Protein AF-A0A1E3G204-F1 (afdb_monomer_lite)

Organism: NCBI:txid1008305

pLDDT: mean 73.63, std 18.27, range [33.12, 96.44]

Sequence (171 aa):
MSEKNMNPGNETGKFLQGCITAIFVIVLIAFLIPLLAVVIYTVRLFGINIRSLIPIFVLFVFASSFVQIIRARLKRQRRARPIYKPEEGESRNIGKLEESKDIPEDMLDVYKAFSLLKASPEMTYTQVSQKYYELVKKVNQLKIDEEERNRKLKELEEAFEKVTKYYSERS

Structure (mmCIF, N/CA/C/O backbone):
data_AF-A0A1E3G204-F1
#
_entry.id   AF-A0A1E3G204-F1
#
loop_
_atom_site.group_PDB
_atom_site.id
_atom_site.type_symbol
_atom_site.label_atom_id
_atom_site.label_alt_id
_atom_site.label_comp_id
_atom_site.label_asym_id
_atom_site.label_entity_id
_atom_site.label_seq_id
_atom_site.pdbx_PDB_ins_code
_atom_site.Cartn_x
_atom_site.Cartn_y
_atom_site.Cartn_z
_atom_site.occupancy
_atom_site.B_iso_or_equiv
_atom_site.auth_seq_id
_atom_site.auth_comp_id
_atom_site.auth_asym_id
_atom_site.auth_atom_id
_atom_site.pdbx_PDB_model_num
ATOM 1 N N . MET A 1 1 ? 55.371 13.359 26.436 1.00 40.78 1 MET A N 1
ATOM 2 C CA . MET A 1 1 ? 54.984 14.734 26.061 1.00 40.78 1 MET A CA 1
ATOM 3 C C . MET A 1 1 ? 54.365 14.635 24.677 1.00 40.78 1 MET A C 1
ATOM 5 O O . MET A 1 1 ? 55.082 14.335 23.738 1.00 40.78 1 MET A O 1
ATOM 9 N N . SER A 1 2 ? 53.035 14.662 24.578 1.00 40.41 2 SER A N 1
ATOM 10 C CA . SER A 1 2 ? 52.316 14.474 23.312 1.00 40.41 2 SER A CA 1
ATOM 11 C C . SER A 1 2 ? 51.380 15.665 23.152 1.00 40.41 2 SER A C 1
ATOM 13 O O . SER A 1 2 ? 50.449 15.835 23.940 1.00 40.41 2 SER A O 1
ATOM 15 N N . GLU A 1 3 ? 51.726 16.543 22.213 1.00 43.72 3 GLU A N 1
ATOM 16 C CA . GLU A 1 3 ? 50.958 17.729 21.851 1.00 43.72 3 GLU A CA 1
ATOM 17 C C . GLU A 1 3 ? 49.578 17.315 21.336 1.00 43.72 3 GLU A C 1
ATOM 19 O O . GLU A 1 3 ? 49.425 16.708 20.274 1.00 43.72 3 GLU A O 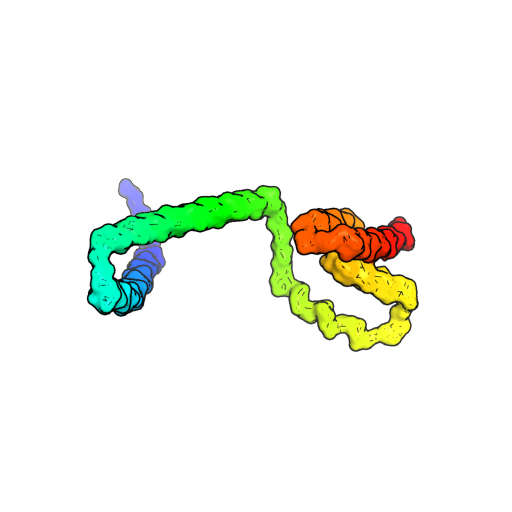1
ATOM 24 N N . LYS A 1 4 ? 48.544 17.661 22.108 1.00 49.84 4 LYS A N 1
ATOM 25 C CA . LYS A 1 4 ? 47.171 17.703 21.615 1.00 49.84 4 LYS A CA 1
ATOM 26 C C . LYS A 1 4 ? 47.067 18.861 20.626 1.00 49.84 4 LYS A C 1
ATOM 28 O O . LYS A 1 4 ? 46.938 20.011 21.032 1.00 49.84 4 LYS A O 1
ATOM 33 N N . ASN A 1 5 ? 47.065 18.530 19.339 1.00 47.62 5 ASN A N 1
ATOM 34 C CA . ASN A 1 5 ? 46.555 19.399 18.284 1.00 47.62 5 ASN A CA 1
ATOM 35 C C . ASN A 1 5 ? 45.070 19.684 18.551 1.00 47.62 5 ASN A C 1
ATOM 37 O O . ASN A 1 5 ? 44.186 18.888 18.228 1.00 47.62 5 ASN A O 1
ATOM 41 N N . MET A 1 6 ? 44.812 20.801 19.222 1.00 48.25 6 MET A N 1
ATOM 42 C CA . MET A 1 6 ? 43.484 21.272 19.582 1.00 48.25 6 MET A CA 1
ATOM 43 C C . MET A 1 6 ? 42.956 22.089 18.404 1.00 48.25 6 MET A C 1
ATOM 45 O O . MET A 1 6 ? 43.406 23.199 18.148 1.00 48.25 6 MET A O 1
ATOM 49 N N . ASN A 1 7 ? 42.057 21.483 17.631 1.00 52.25 7 ASN A N 1
ATOM 50 C CA . ASN A 1 7 ? 41.441 22.085 16.454 1.00 52.25 7 ASN A CA 1
ATOM 51 C C . ASN A 1 7 ? 40.289 23.017 16.911 1.00 52.25 7 ASN A C 1
ATOM 53 O O . ASN A 1 7 ? 39.259 22.505 17.366 1.00 52.25 7 ASN A O 1
ATOM 57 N N . PRO A 1 8 ? 40.424 24.357 16.833 1.00 51.91 8 PRO A N 1
ATOM 58 C CA . PRO A 1 8 ? 39.494 25.303 17.467 1.00 51.91 8 PRO A CA 1
ATOM 59 C C . PRO A 1 8 ? 38.113 25.377 16.789 1.00 51.91 8 PRO A C 1
ATOM 61 O O . PRO A 1 8 ? 37.175 25.933 17.353 1.00 51.91 8 PRO A O 1
ATOM 64 N N . GLY A 1 9 ? 37.947 24.785 15.600 1.00 51.72 9 GLY A N 1
ATOM 65 C CA . GLY A 1 9 ? 36.685 24.812 14.847 1.00 51.72 9 GLY A CA 1
ATOM 66 C C . GLY A 1 9 ? 35.580 23.876 15.361 1.00 51.72 9 GLY A C 1
ATOM 67 O O . GLY A 1 9 ? 34.441 23.978 14.916 1.00 51.72 9 GLY A O 1
ATOM 68 N N . ASN A 1 10 ? 35.882 22.952 16.282 1.00 53.88 10 ASN A N 1
ATOM 69 C CA . ASN A 1 10 ? 34.899 21.996 16.821 1.00 53.88 10 ASN A CA 1
ATOM 70 C C . ASN A 1 10 ? 34.104 22.578 18.005 1.00 53.88 10 ASN A C 1
ATOM 72 O O . ASN A 1 10 ? 32.933 22.252 18.199 1.00 53.88 10 ASN A O 1
ATOM 76 N N . GLU A 1 11 ? 34.716 23.453 18.803 1.00 56.53 11 GLU A N 1
ATOM 77 C CA . GLU A 1 11 ? 34.093 23.929 20.042 1.00 56.53 11 GLU A CA 1
ATOM 78 C C . GLU A 1 11 ? 33.017 24.986 19.778 1.00 56.53 11 GLU A C 1
ATOM 80 O O . GLU A 1 11 ? 31.910 24.873 20.303 1.00 56.53 11 GLU A O 1
ATOM 85 N N . THR A 1 12 ? 33.264 25.938 18.876 1.00 57.41 12 THR A N 1
ATOM 86 C CA . THR A 1 12 ? 32.278 26.957 18.470 1.00 57.41 12 THR A CA 1
ATOM 87 C C . THR A 1 12 ? 31.011 26.349 17.866 1.00 57.41 12 THR A C 1
ATOM 89 O O . THR A 1 12 ? 29.910 26.807 18.172 1.00 57.41 12 THR A O 1
ATOM 92 N N . GLY A 1 13 ? 31.133 25.271 17.083 1.00 58.59 13 GLY A N 1
ATOM 93 C CA . GLY A 1 13 ? 29.981 24.545 16.535 1.00 58.59 13 GLY A CA 1
ATOM 94 C C . GLY A 1 13 ? 29.114 23.881 17.611 1.00 58.59 13 GLY A C 1
ATOM 95 O O . GLY A 1 13 ? 27.887 23.929 17.533 1.00 58.59 13 GLY A O 1
ATOM 96 N N . LYS A 1 14 ? 29.733 23.326 18.662 1.00 60.53 14 LYS A N 1
ATOM 97 C CA . LYS A 1 14 ? 29.021 22.701 19.791 1.00 60.53 14 LYS A CA 1
ATOM 98 C C . LYS A 1 14 ? 28.308 23.721 20.676 1.00 60.53 14 LYS A C 1
ATOM 100 O O . LYS A 1 14 ? 27.183 23.461 21.101 1.00 60.53 14 LYS A O 1
ATOM 105 N N . PHE A 1 15 ? 28.919 24.882 20.917 1.00 60.50 15 PHE A N 1
ATOM 106 C CA . PHE A 1 15 ? 28.271 25.975 21.649 1.00 60.50 15 PHE A CA 1
ATOM 107 C C . PHE A 1 15 ? 27.062 26.526 20.886 1.00 60.50 15 PHE A C 1
ATOM 109 O O . PHE A 1 15 ? 25.982 26.658 21.463 1.00 60.50 15 PHE A O 1
ATOM 116 N N . LEU A 1 16 ? 27.200 26.757 19.575 1.00 69.94 16 LEU A N 1
ATOM 117 C CA . LEU A 1 16 ? 26.098 27.240 18.740 1.00 69.94 16 LEU A CA 1
ATOM 118 C C . LEU A 1 16 ? 24.942 26.225 18.682 1.00 69.94 16 LEU A C 1
ATOM 120 O O . LEU A 1 16 ? 23.775 26.594 18.815 1.00 69.94 16 LEU A O 1
ATOM 124 N N . GLN A 1 17 ? 25.262 24.933 18.564 1.00 73.50 17 GLN A N 1
ATOM 125 C CA . GLN A 1 17 ? 24.276 23.851 18.579 1.00 73.50 17 GLN A CA 1
ATOM 126 C C . GLN A 1 17 ? 23.546 23.749 19.930 1.00 73.50 17 GLN A C 1
ATOM 128 O O . GLN A 1 17 ? 22.330 23.541 19.956 1.00 73.50 17 GLN A O 1
ATOM 133 N N . GLY A 1 18 ? 24.253 23.945 21.048 1.00 73.00 18 GLY A N 1
ATOM 134 C CA . GLY A 1 18 ? 23.662 24.008 22.387 1.00 73.00 18 GLY A CA 1
ATOM 135 C C . GLY A 1 18 ? 22.681 25.171 22.546 1.00 73.00 18 GLY A C 1
ATOM 136 O O . GLY A 1 18 ? 21.564 24.969 23.021 1.00 73.00 18 GLY A O 1
ATOM 137 N N . CYS A 1 19 ? 23.045 26.365 22.068 1.00 79.38 19 CYS A N 1
ATOM 138 C CA . CYS A 1 19 ? 22.177 27.544 22.109 1.00 79.38 19 CYS A CA 1
ATOM 139 C C . CYS A 1 19 ? 20.917 27.378 21.250 1.00 79.38 19 CYS A C 1
ATOM 141 O O . CYS A 1 19 ? 19.820 27.668 21.721 1.00 79.38 19 CYS A O 1
ATOM 143 N N . ILE A 1 20 ? 21.044 26.862 20.024 1.00 80.88 20 ILE A N 1
ATOM 144 C CA . ILE A 1 20 ? 19.888 26.618 19.144 1.00 80.88 20 ILE A CA 1
ATOM 145 C C . ILE A 1 20 ? 18.939 25.595 19.778 1.00 80.88 20 ILE A C 1
ATOM 147 O O . ILE A 1 20 ? 17.723 25.787 19.776 1.00 80.88 20 ILE A O 1
ATOM 151 N N . THR A 1 21 ? 19.489 24.538 20.380 1.00 77.44 21 THR A N 1
ATOM 152 C CA . THR A 1 21 ? 18.692 23.517 21.073 1.00 77.44 21 THR A CA 1
ATOM 153 C C . THR A 1 21 ? 17.975 24.109 22.288 1.00 77.44 21 THR A C 1
ATOM 155 O O . THR A 1 21 ? 16.787 23.860 22.475 1.00 77.44 21 THR A O 1
ATOM 158 N N . ALA A 1 22 ? 18.650 24.946 23.082 1.00 81.31 22 ALA A N 1
ATOM 159 C CA . ALA A 1 22 ? 18.048 25.616 24.232 1.00 81.31 22 ALA A CA 1
ATOM 160 C C . ALA A 1 22 ? 16.919 26.575 23.821 1.00 81.31 22 ALA A C 1
ATOM 162 O O . ALA A 1 22 ? 15.846 26.545 24.421 1.00 81.31 22 ALA A O 1
ATOM 163 N N . ILE A 1 23 ? 17.114 27.369 22.764 1.00 86.44 23 ILE A N 1
ATOM 164 C CA . ILE A 1 23 ? 16.075 28.259 22.224 1.00 86.44 23 ILE A CA 1
ATOM 165 C C . ILE A 1 23 ? 14.872 27.439 21.753 1.00 86.44 23 ILE A C 1
ATOM 167 O O . ILE A 1 23 ? 13.739 27.769 22.089 1.00 86.44 23 ILE A O 1
ATOM 171 N N . PHE A 1 24 ? 15.102 26.337 21.037 1.00 82.38 24 PHE A N 1
ATOM 172 C CA . PHE A 1 24 ? 14.025 25.461 20.582 1.00 82.38 24 PHE A CA 1
ATOM 173 C C . PHE A 1 24 ? 13.229 24.865 21.751 1.00 82.38 24 PHE A C 1
ATOM 175 O O . PHE A 1 24 ? 12.000 24.825 21.708 1.00 82.38 24 PHE A O 1
ATOM 182 N N . VAL A 1 25 ? 13.912 24.463 22.827 1.00 83.06 25 VAL A N 1
ATOM 183 C CA . VAL A 1 25 ? 13.273 23.979 24.059 1.00 83.06 25 VAL A CA 1
ATOM 184 C C . VAL A 1 25 ? 12.456 25.085 24.731 1.00 83.06 25 VAL A C 1
ATOM 186 O O . VAL A 1 25 ? 11.320 24.836 25.124 1.00 83.06 25 VAL A O 1
ATOM 189 N N . ILE A 1 26 ? 12.979 26.310 24.820 1.00 86.56 26 ILE A N 1
ATOM 190 C CA . ILE A 1 26 ? 12.259 27.453 25.402 1.00 86.56 26 ILE A CA 1
ATOM 191 C C . ILE A 1 26 ? 11.009 27.786 24.583 1.00 86.56 26 ILE A C 1
ATOM 193 O O . ILE A 1 26 ? 9.942 27.975 25.160 1.00 86.56 26 ILE A O 1
ATOM 197 N N . VAL A 1 27 ? 11.110 27.803 23.251 1.00 85.31 27 VAL A N 1
ATOM 198 C CA . VAL A 1 27 ? 9.968 28.039 22.352 1.00 85.31 27 VAL A CA 1
ATOM 199 C C . VAL A 1 27 ? 8.915 26.940 22.508 1.00 85.31 27 VAL A C 1
ATOM 201 O O . VAL A 1 27 ? 7.724 27.236 22.596 1.00 85.31 27 VAL A O 1
ATOM 204 N N . LEU A 1 28 ? 9.338 25.677 22.621 1.00 79.69 28 LEU A N 1
ATOM 205 C CA . LEU A 1 28 ? 8.437 24.558 22.904 1.00 79.69 28 LEU A CA 1
ATOM 206 C C . LEU A 1 28 ? 7.720 24.723 24.245 1.00 79.69 28 LEU A C 1
ATOM 208 O O . LEU A 1 28 ? 6.507 24.549 24.315 1.00 79.69 28 LEU A O 1
ATOM 212 N N . ILE A 1 29 ? 8.446 25.079 25.305 1.00 77.56 29 ILE A N 1
ATOM 213 C CA . ILE A 1 29 ? 7.865 25.293 26.635 1.00 77.56 29 ILE A CA 1
ATOM 214 C C . ILE A 1 29 ? 6.890 26.476 26.608 1.00 77.56 29 ILE A C 1
ATOM 216 O O . ILE A 1 29 ? 5.772 26.351 27.105 1.00 77.56 29 ILE A O 1
ATOM 220 N N . ALA A 1 30 ? 7.264 27.587 25.971 1.00 81.69 30 ALA A N 1
ATOM 221 C CA . ALA A 1 30 ? 6.410 28.762 25.817 1.00 81.69 30 ALA A CA 1
ATOM 222 C C . ALA A 1 30 ? 5.109 28.443 25.064 1.00 81.69 30 ALA A C 1
ATOM 224 O O . ALA A 1 30 ? 4.071 29.020 25.374 1.00 81.69 30 ALA A O 1
ATOM 225 N N . PHE A 1 31 ? 5.138 27.489 24.128 1.00 79.12 31 PHE A N 1
ATOM 226 C CA . PHE A 1 31 ? 3.948 27.006 23.428 1.00 79.12 31 PHE A CA 1
ATOM 227 C C . PHE A 1 31 ? 3.118 26.007 24.255 1.00 79.12 31 PHE A C 1
ATOM 229 O O . PHE A 1 31 ? 1.892 25.976 24.162 1.00 79.12 31 PHE A O 1
ATOM 236 N N . LEU A 1 32 ? 3.762 25.199 25.101 1.00 76.12 32 LEU A N 1
ATOM 237 C CA . LEU A 1 32 ? 3.088 24.203 25.940 1.00 76.12 32 LEU A CA 1
ATOM 238 C C . LEU A 1 32 ? 2.373 24.814 27.155 1.00 76.12 32 LEU A C 1
ATOM 240 O O . LEU A 1 32 ? 1.331 24.303 27.559 1.00 76.12 32 LEU A O 1
ATOM 244 N N . ILE A 1 33 ? 2.885 25.910 27.721 1.00 80.81 33 ILE A N 1
ATOM 245 C CA . ILE A 1 33 ? 2.270 26.607 28.865 1.00 80.81 33 ILE A CA 1
ATOM 246 C C . ILE A 1 33 ? 0.817 27.053 28.592 1.00 80.81 33 ILE A C 1
ATOM 248 O O . ILE A 1 33 ? -0.051 26.716 29.401 1.00 80.81 33 ILE A O 1
ATOM 252 N N . PRO A 1 34 ? 0.488 27.759 27.490 1.00 81.75 34 PRO A N 1
ATOM 253 C CA . PRO A 1 34 ? -0.891 28.162 27.217 1.00 81.75 34 PRO A CA 1
ATOM 254 C C . PRO A 1 34 ? -1.801 26.959 26.945 1.00 81.75 34 PRO A C 1
ATOM 256 O O . PRO A 1 34 ? -2.948 26.960 27.382 1.00 81.75 34 PRO A O 1
ATOM 259 N N . LEU A 1 35 ? -1.293 25.895 26.313 1.00 76.69 35 LEU A N 1
ATOM 260 C CA . LEU A 1 35 ? -2.048 24.650 26.137 1.00 76.69 35 LEU A CA 1
ATOM 261 C C . LEU A 1 35 ? -2.393 24.005 27.486 1.00 76.69 35 LEU A C 1
ATOM 263 O O . LEU A 1 35 ? -3.536 23.609 27.706 1.00 76.69 35 LEU A O 1
ATOM 267 N N . LEU A 1 36 ? -1.435 23.955 28.415 1.00 78.12 36 LEU A N 1
ATOM 268 C CA . LEU A 1 36 ? -1.668 23.472 29.776 1.00 78.12 36 LEU A CA 1
ATOM 269 C C . LEU A 1 36 ? -2.675 24.351 30.526 1.00 78.12 36 LEU A C 1
ATOM 271 O O . LEU A 1 36 ? -3.552 23.819 31.203 1.00 78.12 36 LEU A O 1
ATOM 275 N N . ALA A 1 37 ? -2.606 25.674 30.367 1.00 78.38 37 ALA A N 1
ATOM 276 C CA . ALA A 1 37 ? -3.566 26.594 30.969 1.00 78.38 37 ALA A CA 1
ATOM 277 C C . ALA A 1 37 ? -4.994 26.366 30.444 1.00 78.38 37 ALA A C 1
ATOM 279 O O . ALA 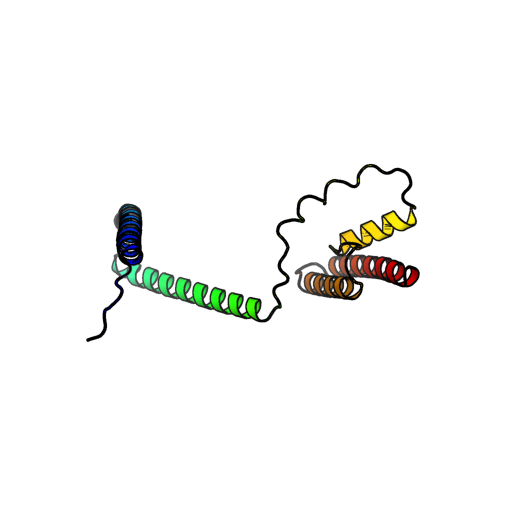A 1 37 ? -5.934 26.341 31.236 1.00 78.38 37 ALA A O 1
ATOM 280 N N . VAL A 1 38 ? -5.164 26.122 29.138 1.00 80.50 38 VAL A N 1
ATOM 281 C CA . VAL A 1 38 ? -6.466 25.788 28.531 1.00 80.50 38 VAL A CA 1
ATOM 282 C C . VAL A 1 38 ? -7.003 24.459 29.065 1.00 80.50 38 VAL A C 1
ATOM 284 O O . VAL A 1 38 ? -8.185 24.356 29.396 1.00 80.50 38 VAL A O 1
ATOM 287 N N . VAL A 1 39 ? -6.149 23.445 29.220 1.00 77.75 39 VAL A N 1
ATOM 288 C CA . VAL A 1 39 ? -6.549 22.162 29.820 1.00 77.75 39 VAL A CA 1
ATOM 289 C C . VAL A 1 39 ? -6.982 22.355 31.276 1.00 77.75 39 VAL A C 1
ATOM 291 O O . VAL A 1 39 ? -8.042 21.884 31.669 1.00 77.75 39 VAL A O 1
ATOM 294 N N . ILE A 1 40 ? -6.227 23.107 32.077 1.00 77.06 40 ILE A N 1
ATOM 295 C CA . ILE A 1 40 ? -6.600 23.392 33.472 1.00 77.06 40 ILE A CA 1
ATOM 296 C C . ILE A 1 40 ? -7.911 24.191 33.538 1.00 77.06 40 ILE A C 1
ATOM 298 O O . ILE A 1 40 ? -8.764 23.913 34.382 1.00 77.06 40 ILE A O 1
ATOM 302 N N . TYR A 1 41 ? -8.098 25.159 32.639 1.00 79.25 41 TYR A N 1
ATOM 303 C CA . TYR A 1 41 ? -9.305 25.979 32.584 1.00 79.25 41 TYR A CA 1
ATOM 304 C C . TYR A 1 41 ? -10.539 25.157 32.206 1.00 79.25 41 TYR A C 1
ATOM 306 O O . TYR A 1 41 ? -11.559 25.245 32.883 1.00 79.25 41 TYR A O 1
ATOM 314 N N . THR A 1 42 ? -10.441 24.301 31.186 1.00 72.56 42 THR A N 1
ATOM 315 C CA . THR A 1 42 ? -11.534 23.396 30.791 1.00 72.56 42 THR A CA 1
ATOM 316 C C . THR A 1 42 ? -11.877 22.412 31.907 1.00 72.56 42 THR A C 1
ATOM 318 O O . THR A 1 42 ? -13.046 22.229 32.226 1.00 72.56 42 THR A O 1
ATOM 321 N N . VAL A 1 43 ? -10.880 21.860 32.596 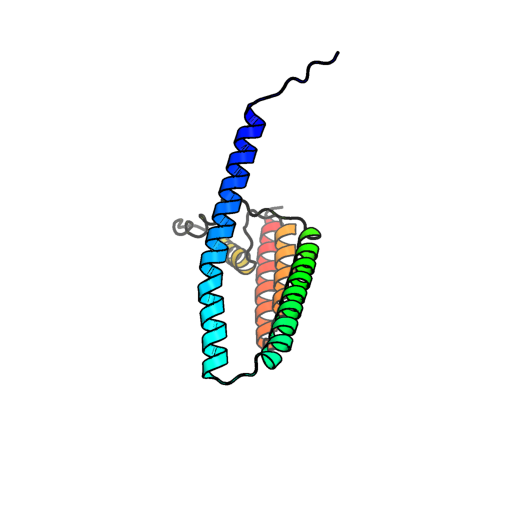1.00 72.81 43 VAL A N 1
ATOM 322 C CA . VAL A 1 43 ? -11.090 20.989 33.764 1.00 72.81 43 VAL A CA 1
ATOM 323 C C . VAL A 1 43 ? -11.834 21.718 34.883 1.00 72.81 43 VAL A C 1
ATOM 325 O O . VAL A 1 43 ? -12.773 21.165 35.455 1.00 72.81 43 VAL A O 1
ATOM 328 N N . ARG A 1 44 ? -11.453 22.970 35.170 1.00 69.75 44 ARG A N 1
ATOM 329 C CA . ARG A 1 44 ? -12.111 23.805 36.184 1.00 69.75 44 ARG A CA 1
ATOM 330 C C . ARG A 1 44 ? -13.544 24.169 35.786 1.00 69.75 44 ARG A C 1
ATOM 332 O O . ARG A 1 44 ? -14.417 24.162 36.646 1.00 69.75 44 ARG A O 1
ATOM 339 N N . LEU A 1 45 ? -13.784 24.461 34.508 1.00 71.88 45 LEU A N 1
ATOM 340 C CA . LEU A 1 45 ? -15.090 24.865 33.980 1.00 71.88 45 LEU A CA 1
ATOM 341 C C . LEU A 1 45 ? -16.089 23.700 33.950 1.00 71.88 45 LEU A C 1
ATOM 343 O O . LEU A 1 45 ? -17.263 23.893 34.243 1.00 71.88 45 LEU A O 1
ATOM 347 N N . PHE A 1 46 ? -15.614 22.485 33.676 1.00 71.12 46 PHE A N 1
ATOM 348 C CA . PHE A 1 46 ? -16.431 21.269 33.697 1.00 71.12 46 PHE A CA 1
ATOM 349 C C . PHE A 1 46 ? -16.509 20.593 35.080 1.00 71.12 46 PHE A C 1
ATOM 351 O O . PHE A 1 46 ? -17.130 19.540 35.205 1.00 71.12 46 PHE A O 1
ATOM 358 N N . GLY A 1 47 ? -15.887 21.163 36.122 1.00 67.12 47 GLY A N 1
ATOM 359 C CA . GLY A 1 47 ? -15.907 20.597 37.478 1.00 67.12 47 GLY A CA 1
ATOM 360 C C . GLY A 1 47 ? -15.264 19.207 37.578 1.00 67.12 47 GLY A C 1
ATOM 361 O O . GLY A 1 47 ? -15.576 18.434 38.484 1.00 67.12 47 GLY A O 1
ATOM 362 N N . ILE A 1 48 ? -14.383 18.861 36.637 1.00 69.25 48 ILE A N 1
ATOM 363 C CA . ILE A 1 48 ? -13.766 17.538 36.566 1.00 69.25 48 ILE A CA 1
ATOM 364 C C . ILE A 1 48 ? -12.693 17.460 37.653 1.00 69.25 48 ILE A C 1
ATOM 366 O O . ILE A 1 48 ? -11.730 18.227 37.663 1.00 69.25 48 ILE A O 1
ATOM 370 N N . ASN A 1 49 ? -12.836 16.507 38.573 1.00 69.56 49 ASN A N 1
ATOM 371 C CA . ASN A 1 49 ? -11.826 16.256 39.597 1.00 69.56 49 ASN A CA 1
ATOM 372 C C . ASN A 1 49 ? -10.477 15.929 38.934 1.00 69.56 49 ASN A C 1
ATOM 374 O O . ASN A 1 49 ? -10.399 15.009 38.122 1.00 69.56 49 ASN A O 1
ATOM 378 N N . ILE A 1 50 ? -9.393 16.609 39.332 1.00 67.00 50 ILE A N 1
ATOM 379 C CA . ILE A 1 50 ? -8.017 16.387 38.822 1.00 67.00 50 ILE A CA 1
ATOM 380 C C . ILE A 1 50 ? -7.613 14.904 38.904 1.00 67.00 50 ILE A C 1
ATOM 382 O O . ILE A 1 50 ? -6.895 14.385 38.051 1.00 67.00 50 ILE A O 1
ATOM 386 N N . ARG A 1 51 ? -8.155 14.181 39.890 1.00 63.81 51 ARG A N 1
ATOM 387 C CA . ARG A 1 51 ? -7.972 12.737 40.075 1.00 63.81 51 ARG A CA 1
ATOM 388 C C . ARG A 1 51 ? -8.467 11.897 38.885 1.00 63.81 51 ARG A C 1
ATOM 390 O O . ARG A 1 51 ? -7.916 10.834 38.635 1.00 63.81 51 ARG A O 1
ATOM 397 N N . SER A 1 52 ? -9.450 12.393 38.131 1.00 67.12 52 SER A N 1
ATOM 398 C CA . SER A 1 52 ? -9.973 11.780 36.902 1.00 67.12 52 SER A CA 1
ATOM 399 C C . SER A 1 52 ? -9.094 12.032 35.672 1.00 67.12 52 SER A C 1
ATOM 401 O O . SER A 1 52 ? -9.244 11.330 34.676 1.00 67.12 52 SER A O 1
ATOM 403 N N . LEU A 1 53 ? -8.166 12.993 35.713 1.00 68.12 53 LEU A N 1
ATOM 404 C CA . LEU A 1 53 ? -7.240 13.249 34.602 1.00 68.12 53 LEU A CA 1
ATOM 405 C C . LEU A 1 53 ? -6.042 12.309 34.615 1.00 68.12 53 LEU A C 1
ATOM 407 O O . LEU A 1 53 ? -5.509 11.994 33.559 1.00 68.12 53 LEU A O 1
ATOM 411 N N . ILE A 1 54 ? -5.647 11.828 35.794 1.00 73.94 54 ILE A N 1
ATOM 412 C CA . ILE A 1 54 ? -4.564 10.854 35.963 1.00 73.94 54 ILE A CA 1
ATOM 413 C C . ILE A 1 54 ? -4.794 9.603 35.094 1.00 73.94 54 ILE A C 1
ATOM 415 O O . ILE A 1 54 ? -3.902 9.275 34.312 1.00 73.94 54 ILE A O 1
ATOM 419 N N . PRO A 1 55 ? -5.960 8.922 35.132 1.00 74.06 55 PRO A N 1
ATOM 420 C CA . PRO A 1 55 ? -6.189 7.763 34.272 1.00 74.06 55 PRO A CA 1
ATOM 421 C C . PRO A 1 55 ? -6.234 8.130 32.784 1.00 74.06 55 PRO A C 1
ATOM 423 O O . PRO A 1 55 ? -5.740 7.358 31.969 1.00 74.06 55 PRO A O 1
ATOM 426 N N . ILE A 1 56 ? -6.750 9.309 32.415 1.00 76.25 56 ILE A N 1
ATOM 427 C CA . ILE A 1 56 ? -6.783 9.775 31.017 1.00 76.25 56 ILE A CA 1
ATOM 428 C C . ILE A 1 56 ? -5.361 10.019 30.499 1.00 76.25 56 ILE A C 1
ATOM 430 O O . ILE A 1 56 ? -5.019 9.596 29.397 1.00 76.25 56 ILE A O 1
ATOM 434 N N . PHE A 1 57 ? -4.510 10.647 31.309 1.00 78.56 57 PHE A N 1
ATOM 435 C CA . PHE A 1 57 ? -3.108 10.890 30.989 1.00 78.56 57 PHE A CA 1
ATOM 436 C C . PHE A 1 57 ? -2.327 9.579 30.865 1.00 78.56 57 PHE A C 1
ATOM 438 O O . PHE A 1 57 ? -1.609 9.382 29.889 1.00 78.56 57 PHE A O 1
ATOM 445 N N . VAL A 1 58 ? -2.517 8.646 31.802 1.00 80.69 58 VAL A N 1
ATOM 446 C CA . VAL A 1 58 ? -1.915 7.308 31.729 1.00 80.69 58 VAL A CA 1
ATOM 447 C C . VAL A 1 58 ? -2.369 6.594 30.453 1.00 80.69 58 VAL A C 1
ATOM 449 O O . VAL A 1 58 ? -1.530 6.105 29.702 1.00 80.69 58 VAL A O 1
ATOM 452 N N . LEU A 1 59 ? -3.666 6.605 30.138 1.00 83.25 59 LEU A N 1
ATOM 453 C CA . LEU A 1 59 ? -4.208 5.975 28.933 1.00 83.25 59 LEU A CA 1
ATOM 454 C C . LEU A 1 59 ? -3.666 6.621 27.651 1.00 83.25 59 LEU A C 1
ATOM 456 O O . LEU A 1 59 ? -3.346 5.913 26.700 1.00 83.25 59 LEU A O 1
ATOM 460 N N . PHE A 1 60 ? -3.466 7.939 27.642 1.00 82.81 60 PHE A N 1
ATOM 461 C CA . PHE A 1 60 ? -2.825 8.658 26.542 1.00 82.81 60 PHE A CA 1
ATOM 462 C C . PHE A 1 60 ? -1.340 8.291 26.376 1.00 82.81 60 PHE A C 1
ATOM 464 O O . PHE A 1 60 ? -0.873 8.068 25.256 1.00 82.81 60 PHE A O 1
ATOM 471 N N . VAL A 1 61 ? -0.584 8.164 27.471 1.00 81.81 61 VAL A N 1
ATOM 472 C CA . VAL A 1 61 ? 0.820 7.711 27.443 1.00 81.81 61 VAL A CA 1
ATOM 473 C C . VAL A 1 61 ? 0.914 6.262 26.957 1.00 81.81 61 VAL A C 1
ATOM 475 O O . VAL A 1 61 ? 1.758 5.942 26.117 1.00 81.81 61 VAL A O 1
ATOM 478 N N . PHE A 1 62 ? 0.009 5.390 27.402 1.00 80.31 62 PHE A N 1
ATOM 479 C CA . PHE A 1 62 ? -0.072 4.018 26.905 1.00 80.31 62 PHE A CA 1
ATOM 480 C C . PHE A 1 62 ? -0.443 3.988 25.419 1.00 80.31 62 PHE A C 1
ATOM 482 O O . PHE A 1 62 ? 0.265 3.359 24.636 1.00 80.31 62 PHE A O 1
ATOM 489 N N . ALA A 1 63 ? -1.478 4.714 24.995 1.00 78.00 63 ALA A N 1
ATOM 490 C CA . ALA A 1 63 ? -1.899 4.782 23.597 1.00 78.00 63 ALA A CA 1
ATOM 491 C C . ALA A 1 63 ? -0.787 5.327 22.689 1.00 78.00 63 ALA A C 1
ATOM 493 O O . ALA A 1 63 ? -0.500 4.747 21.642 1.00 78.00 63 ALA A O 1
ATOM 494 N N . SER A 1 64 ? -0.099 6.394 23.100 1.00 76.25 64 SER A N 1
ATOM 495 C CA . SER A 1 64 ? 1.032 6.948 22.345 1.00 76.25 64 SER A CA 1
ATOM 496 C C . SER A 1 64 ? 2.213 5.973 22.270 1.00 76.25 64 SER A C 1
ATOM 498 O O . SER A 1 64 ? 2.802 5.816 21.198 1.00 76.25 64 SER A O 1
ATOM 500 N N . SER A 1 65 ? 2.503 5.237 23.347 1.00 76.88 65 SER A N 1
ATOM 501 C CA . SER A 1 65 ? 3.512 4.167 23.355 1.00 76.88 65 SER A CA 1
ATOM 502 C C . SER A 1 65 ? 3.127 3.014 22.420 1.00 76.88 65 SER A C 1
ATOM 504 O O . SER A 1 65 ? 3.954 2.546 21.636 1.00 76.88 65 SER A O 1
ATOM 506 N N . PHE A 1 66 ? 1.854 2.608 22.408 1.00 76.19 66 PHE A N 1
ATOM 507 C CA . PHE A 1 66 ? 1.319 1.628 21.459 1.00 76.19 66 PHE A CA 1
ATOM 508 C C . PHE A 1 66 ? 1.456 2.104 20.008 1.00 76.19 66 PHE A C 1
ATOM 510 O O . PHE A 1 66 ? 1.906 1.341 19.152 1.00 76.19 66 PHE A O 1
ATOM 517 N N . VAL A 1 67 ? 1.159 3.374 19.718 1.00 74.12 67 VAL A N 1
ATOM 518 C CA . VAL A 1 67 ? 1.349 3.965 18.383 1.00 74.12 67 VAL A CA 1
ATOM 519 C C . VAL A 1 67 ? 2.825 3.955 17.976 1.00 74.12 67 VAL A C 1
ATOM 521 O O . VAL A 1 67 ? 3.134 3.652 16.821 1.00 74.12 67 VAL A O 1
ATOM 524 N N . GLN A 1 68 ? 3.756 4.225 18.898 1.00 71.19 68 GLN A N 1
ATOM 525 C CA . GLN A 1 68 ? 5.192 4.111 18.620 1.00 71.19 68 GLN A CA 1
ATOM 526 C C . GLN A 1 68 ? 5.616 2.666 18.336 1.00 71.19 68 GLN A C 1
ATOM 528 O O . GLN A 1 68 ? 6.366 2.440 17.386 1.00 71.19 68 GLN A O 1
ATOM 533 N N . ILE A 1 69 ? 5.102 1.681 19.079 1.00 73.44 69 ILE A N 1
ATOM 534 C CA . ILE A 1 69 ? 5.373 0.252 18.849 1.00 73.44 69 ILE A CA 1
ATOM 535 C C . ILE A 1 69 ? 4.818 -0.200 17.489 1.00 73.44 69 ILE A C 1
ATOM 537 O O . ILE A 1 69 ? 5.517 -0.879 16.731 1.00 73.44 69 ILE A O 1
ATOM 541 N N . ILE A 1 70 ? 3.601 0.221 17.130 1.00 70.62 70 ILE A N 1
ATOM 542 C CA . ILE A 1 70 ? 2.991 -0.058 15.821 1.00 70.62 70 ILE A CA 1
ATOM 543 C C . ILE A 1 70 ? 3.813 0.594 14.700 1.00 70.62 70 ILE A C 1
ATOM 545 O O . ILE A 1 70 ? 4.169 -0.078 13.728 1.00 70.62 70 ILE A O 1
ATOM 549 N N . ARG A 1 71 ? 4.207 1.869 14.845 1.00 63.66 71 ARG A N 1
ATOM 550 C CA . ARG A 1 71 ? 5.098 2.556 13.890 1.00 63.66 71 ARG A CA 1
ATOM 551 C C . ARG A 1 71 ? 6.464 1.876 13.790 1.00 63.66 71 ARG A C 1
ATOM 553 O O . ARG A 1 71 ? 6.992 1.753 12.687 1.00 63.66 71 ARG A O 1
ATOM 560 N N . ALA A 1 72 ? 7.027 1.393 14.896 1.00 62.22 72 ALA A N 1
ATOM 561 C CA . ALA A 1 72 ? 8.300 0.676 14.914 1.00 62.22 72 ALA A CA 1
ATOM 562 C C . ALA A 1 72 ? 8.206 -0.684 14.200 1.00 62.22 72 ALA A C 1
ATOM 564 O O . ALA A 1 72 ? 9.111 -1.039 13.437 1.00 62.22 72 ALA A O 1
ATOM 565 N N . ARG A 1 73 ? 7.095 -1.418 14.361 1.00 57.62 73 ARG A N 1
ATOM 566 C CA . ARG A 1 73 ? 6.837 -2.657 13.608 1.00 57.62 73 ARG A CA 1
ATOM 567 C C . ARG A 1 73 ? 6.593 -2.402 12.118 1.00 57.62 73 ARG A C 1
ATOM 569 O O . ARG A 1 73 ? 7.175 -3.108 11.296 1.00 57.62 73 ARG A O 1
ATOM 576 N N . LEU A 1 74 ? 5.858 -1.349 11.754 1.00 56.00 74 LEU A N 1
ATOM 577 C CA . LEU A 1 74 ? 5.714 -0.898 10.360 1.00 56.00 74 LEU A CA 1
ATOM 578 C C . LEU A 1 74 ? 7.069 -0.518 9.736 1.00 56.00 74 LEU A C 1
ATOM 580 O O . LEU A 1 74 ? 7.336 -0.840 8.578 1.00 56.00 74 LEU A O 1
ATOM 584 N N . LYS A 1 75 ? 7.967 0.115 10.504 1.00 52.16 75 LYS A N 1
ATOM 585 C CA . LYS A 1 75 ? 9.317 0.482 10.044 1.00 52.16 75 LYS A CA 1
ATOM 586 C C . LYS A 1 75 ? 10.229 -0.742 9.865 1.00 52.16 75 LYS A C 1
ATOM 588 O O . LYS A 1 75 ? 11.044 -0.742 8.946 1.00 52.16 75 LYS A O 1
ATOM 593 N N . ARG A 1 76 ? 10.069 -1.803 10.674 1.00 50.53 76 ARG A N 1
ATOM 594 C CA . ARG A 1 76 ? 10.762 -3.096 10.467 1.00 50.53 76 ARG A CA 1
ATOM 595 C C . ARG A 1 76 ? 10.251 -3.843 9.233 1.00 50.53 76 ARG A C 1
ATOM 597 O O . ARG A 1 76 ? 11.073 -4.362 8.487 1.00 50.53 76 ARG A O 1
ATOM 604 N N . GLN A 1 77 ? 8.950 -3.811 8.940 1.00 47.72 77 GLN A N 1
ATOM 605 C CA . GLN A 1 77 ? 8.421 -4.372 7.686 1.00 47.72 77 GLN A CA 1
ATOM 606 C C . GLN A 1 77 ? 8.917 -3.629 6.433 1.00 47.72 77 GLN A C 1
ATOM 608 O O . GLN A 1 77 ? 9.081 -4.245 5.384 1.00 47.72 77 GLN A O 1
ATOM 613 N N . ARG A 1 78 ? 9.208 -2.323 6.533 1.00 48.53 78 ARG A N 1
ATOM 614 C CA . ARG A 1 78 ? 9.804 -1.545 5.431 1.00 48.53 78 ARG A CA 1
ATOM 615 C C . ARG A 1 78 ? 11.306 -1.772 5.232 1.00 48.53 78 ARG A C 1
ATOM 617 O O . ARG A 1 78 ? 11.797 -1.453 4.162 1.00 48.53 78 ARG A O 1
ATOM 624 N N . ARG A 1 79 ? 12.035 -2.310 6.219 1.00 48.31 79 ARG A N 1
ATOM 625 C CA . ARG A 1 79 ? 13.478 -2.615 6.090 1.00 48.31 79 ARG A CA 1
ATOM 626 C C . ARG A 1 79 ? 13.774 -4.010 5.533 1.00 48.31 79 ARG A C 1
ATOM 628 O O . ARG A 1 79 ? 14.903 -4.255 5.140 1.00 48.31 79 ARG A O 1
ATOM 635 N N . ALA A 1 80 ? 12.777 -4.894 5.478 1.00 43.88 80 ALA A N 1
ATOM 636 C CA . ALA A 1 80 ? 12.874 -6.191 4.802 1.00 43.88 80 ALA A CA 1
ATOM 637 C C . ALA A 1 80 ? 12.292 -6.176 3.375 1.00 43.88 80 ALA A C 1
ATOM 639 O O . ALA A 1 80 ? 12.319 -7.194 2.691 1.00 43.88 80 ALA A O 1
ATOM 640 N N . ARG A 1 81 ? 11.771 -5.032 2.909 1.00 47.47 81 ARG A N 1
ATOM 641 C CA . ARG A 1 81 ? 11.557 -4.803 1.478 1.00 47.47 81 ARG A CA 1
ATOM 642 C C . ARG A 1 81 ? 12.781 -4.062 0.944 1.00 47.47 81 ARG A C 1
ATOM 644 O O . ARG A 1 81 ? 13.152 -3.059 1.558 1.00 47.47 81 ARG A O 1
ATOM 651 N N . PRO A 1 82 ? 13.414 -4.512 -0.151 1.00 43.50 82 PRO A N 1
ATOM 652 C CA . PRO A 1 82 ? 14.433 -3.708 -0.804 1.00 43.50 82 PRO A CA 1
ATOM 653 C C . PRO A 1 82 ? 13.820 -2.347 -1.144 1.00 43.50 82 PRO A C 1
ATOM 655 O O . PRO A 1 82 ? 12.721 -2.254 -1.694 1.00 43.50 82 PRO A O 1
ATOM 658 N N . ILE A 1 83 ? 14.508 -1.285 -0.736 1.00 42.22 83 ILE A N 1
ATOM 659 C CA . ILE A 1 83 ? 14.172 0.087 -1.097 1.00 42.22 83 ILE A CA 1
ATOM 660 C C . ILE A 1 83 ? 14.433 0.203 -2.602 1.00 42.22 83 ILE A C 1
ATOM 662 O O . ILE A 1 83 ? 15.566 0.427 -3.015 1.00 42.22 83 ILE A O 1
ATOM 666 N N . TYR A 1 84 ? 13.393 0.049 -3.424 1.00 46.62 84 TYR A N 1
ATOM 667 C CA . TYR A 1 84 ? 13.349 0.756 -4.698 1.00 46.62 84 TYR A CA 1
ATOM 668 C C . TYR A 1 84 ? 13.263 2.240 -4.334 1.00 46.62 84 TYR A C 1
ATOM 670 O O . TYR A 1 84 ? 12.253 2.693 -3.789 1.00 46.62 84 TYR A O 1
ATOM 678 N N . LYS A 1 85 ? 14.370 2.967 -4.514 1.00 33.12 85 LYS A N 1
ATOM 679 C CA . LYS A 1 85 ? 14.361 4.430 -4.509 1.00 33.12 85 LYS A CA 1
ATOM 680 C C . LYS A 1 85 ? 13.480 4.851 -5.689 1.00 33.12 85 LYS A C 1
ATOM 682 O O . LYS A 1 85 ? 13.853 4.525 -6.812 1.00 33.12 85 LYS A O 1
ATOM 687 N N . PRO A 1 86 ? 12.350 5.548 -5.490 1.00 44.97 86 PRO A N 1
ATOM 688 C CA . PRO A 1 86 ? 11.828 6.345 -6.580 1.00 44.97 86 PRO A CA 1
ATOM 689 C C . PRO A 1 86 ? 12.843 7.472 -6.767 1.00 44.97 86 PRO A C 1
ATOM 691 O O . PRO A 1 86 ? 13.079 8.249 -5.840 1.00 44.97 86 PRO A O 1
ATOM 694 N N . GLU A 1 87 ? 13.521 7.503 -7.910 1.00 42.94 87 GLU A N 1
ATOM 695 C CA . GLU A 1 87 ? 14.247 8.705 -8.290 1.00 42.94 87 GLU A CA 1
ATOM 696 C C . GLU A 1 87 ? 13.242 9.861 -8.320 1.00 42.94 87 GLU A C 1
ATOM 698 O O . GLU A 1 87 ? 12.199 9.789 -8.972 1.00 42.94 87 GLU A O 1
ATOM 703 N N . GLU A 1 88 ? 13.536 10.929 -7.579 1.00 37.44 88 GLU A N 1
ATOM 704 C CA . GLU A 1 88 ? 12.744 12.165 -7.497 1.00 37.44 88 GLU A CA 1
ATOM 705 C C . GLU A 1 88 ? 12.761 12.977 -8.817 1.00 37.44 88 GLU A C 1
ATOM 707 O O . GLU A 1 88 ? 12.651 14.200 -8.812 1.00 37.44 88 GLU A O 1
ATOM 712 N N . GLY A 1 89 ? 12.878 12.309 -9.969 1.00 41.25 89 GLY A N 1
ATOM 713 C CA . GLY A 1 89 ? 12.845 12.909 -11.303 1.00 41.25 89 GLY A CA 1
ATOM 714 C C . GLY A 1 89 ? 11.564 12.646 -12.103 1.00 41.25 89 GLY A C 1
ATOM 715 O O . GLY A 1 89 ? 11.280 13.375 -13.050 1.00 41.25 89 GLY A O 1
ATOM 716 N N . GLU A 1 90 ? 10.745 11.656 -11.739 1.00 40.72 90 GLU A N 1
ATOM 717 C CA . GLU A 1 90 ? 9.814 11.047 -12.706 1.00 40.72 90 GLU A CA 1
ATOM 718 C C . GLU A 1 90 ? 8.323 11.295 -12.414 1.00 40.72 90 GLU A C 1
ATOM 720 O O . GLU A 1 90 ? 7.455 10.468 -12.663 1.00 40.72 90 GLU A O 1
ATOM 725 N N . SER A 1 91 ? 7.994 12.470 -11.872 1.00 39.56 91 SER A N 1
ATOM 726 C CA . SER A 1 91 ? 6.605 12.972 -11.807 1.00 39.56 91 SER A CA 1
ATOM 727 C C . SER A 1 91 ? 6.327 14.107 -12.796 1.00 39.56 91 SER A C 1
ATOM 729 O O . SER A 1 91 ? 5.313 14.790 -12.681 1.00 39.56 91 SER A O 1
ATOM 731 N N . ARG A 1 92 ? 7.203 14.318 -13.789 1.00 37.88 92 ARG A N 1
ATOM 732 C CA . ARG A 1 92 ? 7.015 15.356 -14.821 1.00 37.88 92 ARG A CA 1
ATOM 733 C C . ARG A 1 92 ? 6.608 14.856 -16.208 1.00 37.88 92 ARG A C 1
ATOM 735 O O . ARG A 1 92 ? 6.247 15.689 -17.029 1.00 37.88 92 ARG A O 1
ATOM 742 N N . ASN A 1 93 ? 6.566 13.547 -16.461 1.00 41.34 93 ASN A N 1
ATOM 743 C CA . ASN A 1 93 ? 6.317 13.020 -17.813 1.00 41.34 93 ASN A CA 1
ATOM 744 C C . ASN A 1 93 ? 5.012 12.220 -17.963 1.00 41.34 93 ASN A C 1
ATOM 746 O O . ASN A 1 93 ? 4.887 11.425 -18.881 1.00 41.34 93 ASN A O 1
ATOM 750 N N . ILE A 1 94 ? 4.009 12.438 -17.105 1.00 47.44 94 ILE A N 1
ATOM 751 C CA . ILE A 1 94 ? 2.656 11.884 -17.338 1.00 47.44 94 ILE A CA 1
ATOM 752 C C . ILE A 1 94 ? 1.842 12.796 -18.290 1.00 47.44 94 ILE A C 1
ATOM 754 O O . ILE A 1 94 ? 0.780 12.417 -18.762 1.00 47.44 94 ILE A O 1
ATOM 758 N N . GLY A 1 95 ? 2.346 13.994 -18.619 1.00 40.28 95 GLY A N 1
ATOM 759 C CA . GLY A 1 95 ? 1.592 15.028 -19.344 1.00 40.28 95 GLY A CA 1
ATOM 760 C C . GLY A 1 95 ? 2.085 15.391 -20.747 1.00 40.28 95 GLY A C 1
ATOM 761 O O . GLY A 1 95 ? 1.714 16.452 -21.235 1.00 40.28 95 GLY A O 1
ATOM 762 N N . LYS A 1 96 ? 2.944 14.594 -21.392 1.00 40.03 96 LYS A N 1
ATOM 763 C CA . LYS A 1 96 ? 3.426 14.903 -22.751 1.00 40.03 96 LYS A CA 1
ATOM 764 C C . LYS A 1 96 ? 3.515 13.652 -23.618 1.00 40.03 96 LYS A C 1
ATOM 766 O O . LYS A 1 96 ? 4.598 13.175 -23.927 1.00 40.03 96 LYS A O 1
ATOM 771 N N . LEU A 1 97 ? 2.359 13.127 -24.007 1.00 46.81 97 LEU A N 1
ATOM 772 C CA . LEU A 1 97 ? 2.237 12.291 -25.204 1.00 46.81 97 LEU A CA 1
ATOM 773 C C . LEU A 1 97 ? 0.864 12.494 -25.873 1.00 46.81 97 LEU A C 1
ATOM 775 O O . LEU A 1 97 ? 0.289 11.573 -26.437 1.00 46.81 97 LEU A O 1
ATOM 779 N N . GLU A 1 98 ? 0.327 13.713 -25.797 1.00 48.69 98 GLU A N 1
ATOM 780 C CA . GLU A 1 98 ? -0.760 14.175 -26.665 1.00 48.69 98 GLU A CA 1
ATOM 781 C C . GLU A 1 98 ? -0.145 15.046 -27.764 1.00 48.69 98 GLU A C 1
ATOM 783 O O . GLU A 1 98 ? -0.166 16.261 -27.652 1.00 48.69 98 GLU A O 1
ATOM 788 N N . GLU A 1 99 ? 0.514 14.432 -28.750 1.00 47.97 99 GLU A N 1
ATOM 789 C CA . GLU A 1 99 ? 0.707 14.966 -30.117 1.00 47.97 99 GLU A CA 1
ATOM 790 C C . GLU A 1 99 ? 1.687 14.071 -30.898 1.00 47.97 99 GLU A C 1
ATOM 792 O O . GLU A 1 99 ? 2.832 14.424 -31.165 1.00 47.97 99 GLU A O 1
ATOM 797 N N . SER A 1 100 ? 1.242 12.887 -31.313 1.00 44.56 100 SER A N 1
ATOM 798 C CA . SER A 1 100 ? 1.716 12.331 -32.584 1.00 44.56 100 SER A CA 1
ATOM 799 C C . SER A 1 100 ? 0.595 11.515 -33.213 1.00 44.56 100 SER A C 1
ATOM 801 O O . SER A 1 100 ? 0.272 10.415 -32.765 1.00 44.56 100 SER A O 1
ATOM 803 N N . LYS A 1 101 ? -0.028 12.096 -34.241 1.00 49.38 101 LYS A N 1
ATOM 804 C CA . LYS A 1 101 ? -0.814 11.349 -35.225 1.00 49.38 101 LYS A CA 1
ATOM 805 C C . LYS A 1 101 ? 0.097 10.259 -35.808 1.00 49.38 101 LYS A C 1
ATOM 807 O O . LYS A 1 101 ? 1.252 10.556 -36.087 1.00 49.38 101 LYS A O 1
ATOM 812 N N . ASP A 1 102 ? -0.436 9.048 -35.948 1.00 54.22 102 ASP A N 1
ATOM 813 C CA . ASP A 1 102 ? 0.211 7.832 -36.480 1.00 54.22 102 ASP A CA 1
ATOM 814 C C . ASP A 1 102 ? 0.876 6.897 -35.449 1.00 54.22 102 ASP A C 1
ATOM 816 O O . ASP A 1 102 ? 1.918 6.296 -35.704 1.00 54.22 102 ASP A O 1
ATOM 820 N N . ILE A 1 103 ? 0.239 6.697 -34.290 1.00 56.38 103 ILE A N 1
ATOM 821 C CA . ILE A 1 103 ? 0.473 5.483 -33.489 1.00 56.38 103 ILE A CA 1
ATOM 822 C C . ILE A 1 103 ? -0.436 4.376 -34.059 1.00 56.38 103 ILE A C 1
ATOM 824 O O . ILE A 1 103 ? -1.643 4.612 -34.157 1.00 56.38 103 ILE A O 1
ATOM 828 N N . PRO A 1 104 ? 0.095 3.190 -34.427 1.00 62.25 104 PRO A N 1
ATOM 829 C CA . PRO A 1 104 ? -0.719 2.045 -34.831 1.00 62.25 104 PRO A CA 1
ATOM 830 C C . PRO A 1 104 ? -1.794 1.769 -33.777 1.00 62.25 104 PRO A C 1
ATOM 832 O O . PRO A 1 104 ? -1.491 1.788 -32.583 1.00 62.25 104 PRO A O 1
ATOM 835 N N . GLU A 1 105 ? -3.036 1.523 -34.194 1.00 63.12 105 GLU A N 1
ATOM 836 C CA . GLU A 1 105 ? -4.173 1.296 -33.284 1.00 63.12 105 GLU A CA 1
ATOM 837 C C . GLU A 1 105 ? -3.853 0.216 -32.228 1.00 63.12 105 GLU A C 1
ATOM 839 O O . GLU A 1 105 ? -4.156 0.366 -31.043 1.00 63.12 105 GLU A O 1
ATOM 844 N N . ASP A 1 106 ? -3.077 -0.786 -32.638 1.00 66.00 106 ASP A N 1
ATOM 845 C CA . ASP A 1 106 ? -2.570 -1.889 -31.823 1.00 66.00 106 ASP A CA 1
ATOM 846 C C . ASP A 1 106 ? -1.674 -1.424 -30.656 1.00 66.00 106 ASP A C 1
ATOM 848 O O . ASP A 1 106 ? -1.728 -1.975 -29.554 1.00 66.00 106 ASP A O 1
ATOM 852 N N . MET A 1 107 ? -0.864 -0.376 -30.857 1.00 74.12 107 MET A N 1
ATOM 853 C CA . MET A 1 107 ? -0.003 0.176 -29.807 1.00 74.12 107 MET A CA 1
ATOM 854 C C . MET A 1 107 ? -0.806 0.949 -28.764 1.00 74.12 107 MET A C 1
ATOM 856 O O . MET A 1 107 ? -0.470 0.897 -27.579 1.00 74.12 107 MET A O 1
ATOM 860 N N . LEU A 1 108 ? -1.874 1.645 -29.165 1.00 79.81 108 LEU A N 1
ATOM 861 C CA . LEU A 1 108 ? -2.701 2.421 -28.238 1.00 79.81 108 LEU A CA 1
ATOM 862 C C . LEU A 1 108 ? -3.315 1.521 -27.156 1.00 79.81 108 LEU A C 1
ATOM 864 O O . LEU A 1 108 ? -3.371 1.882 -25.978 1.00 79.81 108 LEU A O 1
ATOM 868 N N . ASP A 1 109 ? -3.721 0.321 -27.553 1.00 84.56 109 ASP A N 1
ATOM 869 C CA . ASP A 1 109 ? -4.267 -0.692 -26.661 1.00 84.56 109 ASP A CA 1
ATOM 870 C C . ASP A 1 109 ? -3.230 -1.258 -25.688 1.00 84.56 109 ASP A C 1
ATOM 872 O O . ASP A 1 109 ? -3.534 -1.482 -24.511 1.00 84.56 109 ASP A O 1
ATOM 876 N N . VAL A 1 110 ? -1.987 -1.413 -26.140 1.00 85.81 110 VAL A N 1
ATOM 877 C CA . VAL A 1 110 ? -0.862 -1.822 -25.293 1.00 85.81 110 VAL A CA 1
ATOM 878 C C . VAL A 1 110 ? -0.527 -0.730 -24.271 1.00 85.81 110 VAL A C 1
ATOM 880 O O . VAL A 1 110 ? -0.367 -1.024 -23.086 1.00 85.81 110 VAL A O 1
ATOM 883 N N . TYR A 1 111 ? -0.502 0.545 -24.670 1.00 86.56 111 TYR A N 1
ATOM 884 C CA . TYR A 1 111 ? -0.277 1.667 -23.747 1.00 86.56 111 TYR A CA 1
ATOM 885 C C . TYR A 1 111 ? -1.378 1.793 -22.686 1.00 86.56 111 TYR A C 1
ATOM 887 O O . TYR A 1 111 ? -1.087 2.053 -21.511 1.00 86.56 111 TYR A O 1
ATOM 895 N N . LYS A 1 112 ? -2.642 1.558 -23.059 1.00 89.00 112 LYS A N 1
ATOM 896 C CA . LYS A 1 112 ? -3.752 1.483 -22.096 1.00 89.00 112 LYS A CA 1
ATOM 897 C C . LYS A 1 112 ? -3.559 0.327 -21.117 1.00 89.00 112 LYS A C 1
ATOM 899 O O . LYS A 1 112 ? -3.762 0.512 -19.919 1.00 89.00 112 LYS A O 1
ATOM 904 N N . ALA A 1 113 ? -3.112 -0.831 -21.598 1.00 90.69 113 ALA A N 1
ATOM 905 C CA . ALA A 1 113 ? -2.836 -1.990 -20.758 1.00 90.69 113 ALA A CA 1
ATOM 906 C C . ALA A 1 113 ? -1.691 -1.731 -19.757 1.00 90.69 113 ALA A C 1
ATOM 908 O O . ALA A 1 113 ? -1.844 -1.992 -18.562 1.00 90.69 113 ALA A O 1
ATOM 909 N N . PHE A 1 114 ? -0.590 -1.108 -20.197 1.00 91.06 114 PHE A N 1
ATOM 910 C CA . PHE A 1 114 ? 0.475 -0.635 -19.301 1.00 91.06 114 PHE A CA 1
ATOM 911 C C . PHE A 1 114 ? -0.057 0.339 -18.242 1.00 91.06 114 PHE A C 1
ATOM 913 O O . PHE A 1 114 ? 0.244 0.195 -17.053 1.00 91.06 114 PHE A O 1
ATOM 920 N N . SER A 1 115 ? -0.908 1.281 -18.651 1.00 90.31 115 SER A N 1
ATOM 921 C CA . SER A 1 115 ? -1.530 2.254 -17.747 1.00 90.31 115 SER A CA 1
ATOM 922 C C . SER A 1 115 ? -2.420 1.582 -16.693 1.00 90.31 115 SER A C 1
ATOM 924 O O . SER A 1 115 ? -2.334 1.923 -15.509 1.00 90.31 115 SER A O 1
ATOM 926 N N . LEU A 1 116 ? -3.218 0.581 -17.085 1.00 91.81 116 LEU A N 1
ATOM 927 C CA . LEU A 1 116 ? -4.088 -0.181 -16.181 1.00 91.81 116 LEU A CA 1
ATOM 928 C C . LEU A 1 116 ? -3.274 -0.950 -15.125 1.00 91.81 116 LEU A C 1
ATOM 930 O O . LEU A 1 116 ? -3.625 -0.970 -13.943 1.00 91.81 116 LEU A O 1
ATOM 934 N N . LEU A 1 117 ? -2.124 -1.497 -15.529 1.00 92.50 117 LEU A N 1
ATOM 935 C CA . LEU A 1 117 ? -1.166 -2.168 -14.643 1.00 92.50 117 LEU A CA 1
ATOM 936 C C . LEU A 1 117 ? -0.279 -1.197 -13.847 1.00 92.50 117 LEU A C 1
ATOM 938 O O . LEU A 1 117 ? 0.574 -1.627 -13.062 1.00 92.50 117 LEU A O 1
ATOM 942 N N . LYS A 1 118 ? -0.463 0.118 -14.026 1.00 90.31 118 LYS A N 1
ATOM 943 C CA . LYS A 1 118 ? 0.390 1.175 -13.460 1.00 90.31 118 LYS A CA 1
ATOM 944 C C . LYS A 1 118 ? 1.869 0.938 -13.768 1.00 90.31 118 LYS A C 1
ATOM 946 O O . LYS A 1 118 ? 2.725 1.167 -12.908 1.00 90.31 118 LYS A O 1
ATOM 951 N N . ALA A 1 119 ? 2.169 0.423 -14.952 1.00 89.50 119 ALA A N 1
ATOM 952 C CA . ALA A 1 119 ? 3.498 0.074 -15.429 1.00 89.50 119 ALA A CA 1
ATOM 953 C C . ALA A 1 119 ? 3.925 1.001 -16.579 1.00 89.50 119 ALA A C 1
ATOM 955 O O . ALA A 1 119 ? 3.083 1.617 -17.225 1.00 89.50 119 ALA A O 1
ATOM 956 N N . SER A 1 120 ? 5.236 1.112 -16.805 1.00 87.31 120 SER A N 1
ATOM 957 C CA . SER A 1 120 ? 5.805 1.828 -17.955 1.00 87.31 120 SER A CA 1
ATOM 958 C C . SER A 1 120 ? 6.291 0.807 -18.994 1.00 87.31 120 SER A C 1
ATOM 960 O O . SER A 1 120 ? 6.818 -0.229 -18.579 1.00 87.31 120 SER A O 1
ATOM 962 N N . PRO A 1 121 ? 6.178 1.083 -20.308 1.00 83.88 121 PRO A N 1
ATOM 963 C CA . PRO A 1 121 ? 6.743 0.238 -21.368 1.00 83.88 121 PRO A CA 1
ATOM 964 C C . PRO A 1 121 ? 8.262 0.035 -21.279 1.00 83.88 121 PRO A C 1
ATOM 966 O O . PRO A 1 121 ? 8.794 -0.890 -21.888 1.00 83.88 121 PRO A O 1
ATOM 969 N N . GLU A 1 122 ? 8.962 0.891 -20.532 1.00 85.69 122 GLU A N 1
ATOM 970 C CA . GLU A 1 122 ? 10.405 0.792 -20.275 1.00 85.69 122 GLU A CA 1
ATOM 971 C C . GLU A 1 122 ? 10.756 -0.241 -19.190 1.00 85.69 122 GLU A C 1
ATOM 973 O O . GLU A 1 122 ? 11.916 -0.622 -19.036 1.00 85.69 122 GLU A O 1
ATOM 978 N N . MET A 1 123 ? 9.766 -0.707 -18.419 1.00 86.31 123 MET A N 1
ATOM 979 C CA . MET A 1 123 ? 9.974 -1.724 -17.387 1.00 86.31 123 MET A CA 1
ATOM 980 C C . MET A 1 123 ? 10.308 -3.080 -18.019 1.00 86.31 123 MET A C 1
ATOM 982 O O . MET A 1 123 ? 9.967 -3.359 -19.167 1.00 86.31 123 MET A O 1
ATOM 986 N N . THR A 1 124 ? 10.963 -3.964 -17.269 1.00 90.75 124 THR A N 1
ATOM 987 C CA . THR A 1 124 ? 11.170 -5.347 -17.725 1.00 90.75 124 THR A CA 1
ATOM 988 C C . THR A 1 124 ? 9.902 -6.175 -17.530 1.00 90.75 124 THR A C 1
ATOM 990 O O . THR A 1 124 ? 9.123 -5.919 -16.609 1.00 90.75 124 THR A O 1
ATOM 993 N N . TYR A 1 125 ? 9.719 -7.229 -18.332 1.00 89.88 125 TYR A N 1
ATOM 994 C CA . TYR A 1 125 ? 8.592 -8.158 -18.178 1.00 89.88 125 TYR A CA 1
ATOM 995 C C . TYR A 1 125 ? 8.438 -8.667 -16.730 1.00 89.88 125 TYR A C 1
ATOM 997 O O . TYR A 1 125 ? 7.338 -8.700 -16.179 1.00 89.88 125 TYR A O 1
ATOM 1005 N N . THR A 1 126 ? 9.552 -8.974 -16.057 1.00 92.38 126 THR A N 1
ATOM 1006 C CA . THR A 1 126 ? 9.568 -9.391 -14.645 1.00 92.38 126 THR A CA 1
ATOM 1007 C C . THR A 1 126 ? 9.031 -8.313 -13.697 1.00 92.38 126 THR A C 1
ATOM 1009 O O . THR A 1 126 ? 8.328 -8.623 -12.739 1.00 92.38 126 THR A O 1
ATOM 1012 N N . GLN A 1 127 ? 9.337 -7.039 -13.940 1.00 91.38 127 GLN A N 1
ATOM 1013 C CA . GLN A 1 127 ? 8.818 -5.935 -13.124 1.00 91.38 127 GLN A CA 1
ATOM 1014 C C . GLN A 1 127 ? 7.320 -5.715 -13.360 1.00 91.38 127 GLN A C 1
ATOM 1016 O O . GLN A 1 127 ? 6.576 -5.441 -12.415 1.00 91.38 127 GLN A O 1
ATOM 1021 N N . V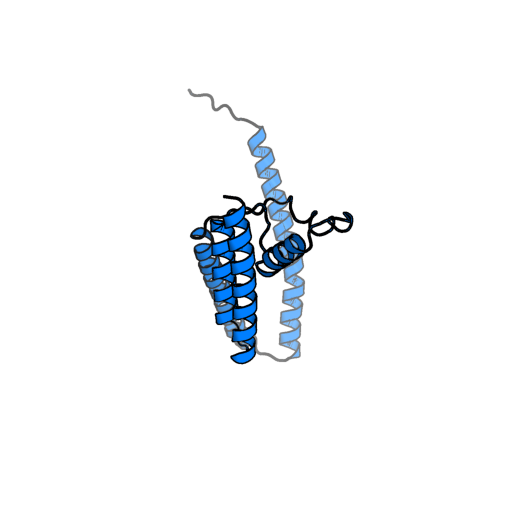AL A 1 128 ? 6.863 -5.867 -14.604 1.00 91.75 128 VAL A N 1
ATOM 1022 C CA . VAL A 1 128 ? 5.440 -5.770 -14.949 1.00 91.75 128 VAL A CA 1
ATOM 1023 C C . VAL A 1 128 ? 4.645 -6.911 -14.313 1.00 91.75 128 VAL A C 1
ATOM 1025 O O . VAL A 1 128 ? 3.612 -6.658 -13.693 1.00 91.75 128 VAL A O 1
ATOM 1028 N N . SER A 1 129 ? 5.143 -8.150 -14.382 1.00 92.25 129 SER A N 1
ATOM 1029 C CA . SER A 1 129 ? 4.475 -9.303 -13.766 1.00 92.25 129 SER A CA 1
ATOM 1030 C C . SER A 1 129 ? 4.370 -9.160 -12.247 1.00 92.25 129 SER A C 1
ATOM 1032 O O . SER A 1 129 ? 3.313 -9.420 -11.673 1.00 92.25 129 SER A O 1
ATOM 1034 N N . GLN A 1 130 ? 5.405 -8.636 -11.584 1.00 93.94 130 GLN A N 1
ATOM 1035 C CA . GLN A 1 130 ? 5.331 -8.296 -10.161 1.00 93.94 130 GLN A CA 1
ATOM 1036 C C . GLN A 1 130 ? 4.221 -7.277 -9.867 1.00 93.94 130 GLN A C 1
ATOM 1038 O O . GLN A 1 130 ? 3.435 -7.488 -8.940 1.00 93.94 130 GLN A O 1
ATOM 1043 N N . LYS A 1 131 ? 4.106 -6.205 -10.664 1.00 92.44 131 LYS A N 1
ATOM 1044 C CA . LYS A 1 131 ? 3.027 -5.215 -10.506 1.00 92.44 131 LYS A CA 1
ATOM 1045 C C . LYS A 1 131 ? 1.641 -5.824 -10.692 1.00 92.44 131 LYS A C 1
ATOM 1047 O O . LYS A 1 131 ? 0.751 -5.519 -9.898 1.00 92.44 131 LYS A O 1
ATOM 1052 N N . TYR A 1 132 ? 1.469 -6.703 -11.676 1.00 95.12 132 TYR A N 1
ATOM 1053 C CA . TYR A 1 132 ? 0.221 -7.435 -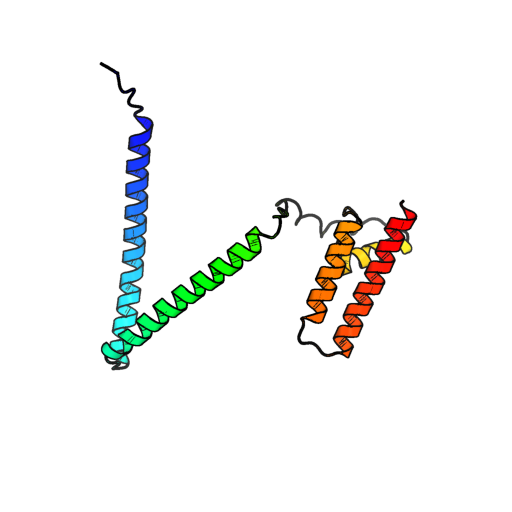11.883 1.00 95.12 132 TYR A CA 1
ATOM 1054 C C . TYR A 1 132 ? -0.185 -8.222 -10.625 1.00 95.12 132 TYR A C 1
ATOM 1056 O O . TYR A 1 132 ? -1.264 -7.990 -10.077 1.00 95.12 132 TYR A O 1
ATOM 1064 N N . TYR A 1 133 ? 0.706 -9.055 -10.075 1.00 95.56 133 TYR A N 1
ATOM 1065 C CA . TYR A 1 133 ? 0.410 -9.823 -8.857 1.00 95.56 133 TYR A CA 1
ATOM 1066 C C . TYR A 1 133 ? 0.132 -8.936 -7.637 1.00 95.56 133 TYR A C 1
ATOM 1068 O O . TYR A 1 133 ? -0.719 -9.262 -6.802 1.00 95.56 133 TYR A O 1
ATOM 1076 N N . GLU A 1 134 ? 0.813 -7.794 -7.516 1.00 95.19 134 GLU A N 1
ATOM 1077 C CA . GLU A 1 134 ? 0.512 -6.823 -6.466 1.00 95.19 134 GLU A CA 1
ATOM 1078 C C . GLU A 1 134 ? -0.888 -6.216 -6.606 1.00 95.19 134 GLU A C 1
ATOM 1080 O O . GLU A 1 134 ? -1.568 -6.014 -5.595 1.00 95.19 134 GLU A O 1
ATOM 1085 N N . LEU A 1 135 ? -1.324 -5.906 -7.830 1.00 94.38 135 LEU A N 1
ATOM 1086 C CA . LEU A 1 135 ? -2.654 -5.363 -8.102 1.00 94.38 135 LEU A CA 1
ATOM 1087 C C . LEU A 1 135 ? -3.744 -6.406 -7.855 1.00 94.38 135 LEU A C 1
ATOM 1089 O O . LEU A 1 135 ? -4.692 -6.106 -7.132 1.00 94.38 135 LEU A O 1
ATOM 1093 N N . VAL A 1 136 ? -3.559 -7.641 -8.327 1.00 95.19 136 VAL A N 1
ATOM 1094 C CA . VAL A 1 136 ? -4.460 -8.773 -8.046 1.00 95.19 136 VAL A CA 1
ATOM 1095 C C . VAL A 1 136 ? -4.617 -8.979 -6.541 1.00 95.19 136 VAL A C 1
ATOM 1097 O O . VAL A 1 136 ? -5.731 -9.057 -6.019 1.00 95.19 136 VAL A O 1
ATOM 1100 N N . LYS A 1 137 ? -3.504 -8.981 -5.797 1.00 96.44 137 LYS A N 1
ATOM 1101 C CA . LYS A 1 137 ? -3.536 -9.100 -4.335 1.00 96.44 137 LYS A CA 1
ATOM 1102 C C . LYS A 1 137 ? -4.293 -7.948 -3.676 1.00 96.44 137 LYS A C 1
ATOM 1104 O O . LYS A 1 137 ? -5.034 -8.191 -2.727 1.00 96.44 137 LYS A O 1
ATOM 1109 N N . LYS A 1 138 ? -4.120 -6.710 -4.153 1.00 94.62 138 LYS A N 1
ATOM 1110 C CA . LYS A 1 138 ? -4.858 -5.546 -3.637 1.00 94.62 138 LYS A CA 1
ATOM 1111 C C . LYS A 1 138 ? -6.352 -5.692 -3.893 1.00 94.62 138 LYS A C 1
ATOM 1113 O O . LYS A 1 138 ? -7.114 -5.520 -2.951 1.00 94.62 138 LYS A O 1
ATOM 1118 N N . VAL A 1 139 ? -6.759 -6.052 -5.112 1.00 93.25 139 VAL A N 1
ATOM 1119 C CA . VAL A 1 139 ? -8.172 -6.250 -5.475 1.00 93.25 139 VAL A CA 1
ATOM 1120 C C . VAL A 1 139 ? -8.814 -7.333 -4.607 1.00 93.25 139 VAL A C 1
ATOM 1122 O O . VAL A 1 139 ? -9.879 -7.100 -4.045 1.00 93.25 139 VAL A O 1
ATOM 1125 N N . ASN A 1 140 ? -8.120 -8.450 -4.376 1.00 92.38 140 ASN A N 1
ATOM 1126 C CA . ASN A 1 140 ? -8.599 -9.521 -3.495 1.00 92.38 140 ASN A CA 1
ATOM 1127 C C . ASN A 1 140 ? -8.738 -9.121 -2.018 1.00 92.38 140 ASN A C 1
ATOM 1129 O O . ASN A 1 140 ? -9.468 -9.768 -1.271 1.00 92.38 140 ASN A O 1
ATOM 1133 N N . GLN A 1 141 ? -8.040 -8.073 -1.582 1.00 94.69 141 GLN A N 1
ATOM 1134 C CA . GLN A 1 141 ? -8.117 -7.546 -0.218 1.00 94.69 141 GLN A CA 1
ATOM 1135 C C . GLN A 1 141 ? -9.152 -6.423 -0.062 1.00 94.69 141 GLN A C 1
ATOM 1137 O O . GLN A 1 141 ? -9.444 -6.022 1.068 1.00 94.69 141 GLN A O 1
ATOM 1142 N N . LEU A 1 142 ? -9.695 -5.894 -1.163 1.00 92.88 142 LEU A N 1
ATOM 1143 C CA . LEU A 1 142 ? -10.733 -4.874 -1.108 1.00 92.88 142 LEU A CA 1
ATOM 1144 C C . LEU A 1 142 ? -12.045 -5.485 -0.605 1.00 92.88 142 LEU A C 1
ATOM 1146 O O . LEU A 1 142 ? -12.460 -6.565 -1.022 1.00 92.88 142 LEU A O 1
ATOM 1150 N N . LYS A 1 143 ? -12.731 -4.752 0.273 1.00 93.31 143 LYS A N 1
ATOM 1151 C CA . LYS A 1 143 ? -14.101 -5.069 0.690 1.00 93.31 143 LYS A CA 1
ATOM 1152 C C . LYS A 1 143 ? -15.081 -4.554 -0.365 1.00 93.31 143 LYS A C 1
ATOM 1154 O O . LYS A 1 143 ? -15.739 -3.543 -0.149 1.00 93.31 143 LYS A O 1
ATOM 1159 N N . ILE A 1 144 ? -15.090 -5.218 -1.514 1.00 92.88 144 ILE A N 1
ATOM 1160 C CA . ILE A 1 144 ? -16.015 -4.980 -2.628 1.00 92.88 144 ILE A CA 1
ATOM 1161 C C . ILE A 1 144 ? -16.826 -6.240 -2.904 1.00 92.88 144 ILE A C 1
ATOM 1163 O O . ILE A 1 144 ? -16.429 -7.340 -2.489 1.00 92.88 144 ILE A O 1
ATOM 1167 N N . ASP A 1 145 ? -17.934 -6.049 -3.611 1.00 95.44 145 ASP A N 1
ATOM 1168 C CA . ASP A 1 145 ? -18.776 -7.131 -4.097 1.00 95.44 145 ASP A CA 1
ATOM 1169 C C . ASP A 1 145 ? -17.984 -8.124 -4.968 1.00 95.44 145 ASP A C 1
ATOM 1171 O O . ASP A 1 145 ? -16.958 -7.779 -5.566 1.00 95.44 145 ASP A O 1
ATOM 1175 N N . GLU A 1 146 ? -18.424 -9.380 -4.984 1.00 93.81 146 GLU A N 1
ATOM 1176 C CA . GLU A 1 146 ? -17.750 -10.456 -5.708 1.00 93.81 146 GLU A CA 1
ATOM 1177 C C . GLU A 1 146 ? -17.794 -10.242 -7.226 1.00 93.81 146 GLU A C 1
ATOM 1179 O O . GLU A 1 146 ? -16.784 -10.447 -7.903 1.00 93.81 146 GLU A O 1
ATOM 1184 N N . GLU A 1 147 ? -18.903 -9.725 -7.759 1.00 95.19 147 GLU A N 1
ATOM 1185 C CA . GLU A 1 147 ? -19.048 -9.431 -9.183 1.00 95.19 147 GLU A CA 1
ATOM 1186 C C . GLU A 1 147 ? -18.122 -8.280 -9.605 1.00 95.19 147 GLU A C 1
ATOM 1188 O O . GLU A 1 147 ? -17.388 -8.379 -10.594 1.00 95.19 147 GLU A O 1
ATOM 1193 N N . GLU A 1 148 ? -18.054 -7.214 -8.799 1.00 93.31 148 GLU A N 1
ATOM 1194 C CA . GLU A 1 148 ? -17.146 -6.088 -9.049 1.00 93.31 148 GLU A CA 1
ATOM 1195 C C . GLU A 1 148 ? -15.670 -6.508 -8.954 1.00 93.31 148 GLU A C 1
ATOM 1197 O O . GLU A 1 148 ? -14.820 -6.039 -9.719 1.00 93.31 148 GLU A O 1
ATOM 1202 N N . ARG A 1 149 ? -15.349 -7.409 -8.022 1.00 95.06 149 ARG A N 1
ATOM 1203 C CA . ARG A 1 149 ? -14.002 -7.966 -7.870 1.00 95.06 149 ARG A CA 1
ATOM 1204 C C . ARG A 1 149 ? -13.600 -8.776 -9.087 1.00 95.06 149 ARG A C 1
ATOM 1206 O O . ARG A 1 149 ? -12.518 -8.543 -9.620 1.00 95.06 149 ARG A O 1
ATOM 1213 N N . ASN A 1 150 ? -14.473 -9.669 -9.541 1.00 96.06 150 ASN A N 1
ATOM 1214 C CA . ASN A 1 150 ? -14.230 -10.497 -10.714 1.00 96.06 150 ASN A CA 1
ATOM 1215 C C . ASN A 1 150 ? -14.061 -9.636 -11.967 1.00 96.06 150 ASN A C 1
ATOM 1217 O O . ASN A 1 150 ? -13.132 -9.873 -12.736 1.00 96.06 150 ASN A O 1
ATOM 1221 N N . ARG A 1 151 ? -14.861 -8.571 -12.123 1.00 96.06 151 ARG A N 1
ATOM 1222 C CA . ARG A 1 151 ? -14.683 -7.606 -13.216 1.00 96.06 151 ARG A CA 1
ATOM 1223 C C . ARG A 1 151 ? -13.294 -6.964 -13.193 1.00 96.06 151 ARG A C 1
ATOM 1225 O O . ARG A 1 151 ? -12.596 -6.989 -14.199 1.00 96.06 151 ARG A O 1
ATOM 1232 N N . LYS A 1 152 ? -12.855 -6.448 -12.038 1.00 93.81 152 LYS A N 1
ATOM 1233 C CA . LYS A 1 152 ? -11.528 -5.813 -11.899 1.00 93.81 152 LYS A CA 1
ATOM 1234 C C . LYS A 1 152 ? -10.373 -6.788 -12.107 1.00 93.81 152 LYS A C 1
ATOM 1236 O O . LYS A 1 152 ? -9.347 -6.400 -12.655 1.00 93.81 152 LYS A O 1
ATOM 1241 N N . LEU A 1 153 ? -10.505 -8.028 -11.642 1.00 95.38 153 LEU A N 1
ATOM 1242 C CA . LEU A 1 153 ? -9.490 -9.059 -11.864 1.00 95.38 153 LEU A CA 1
ATOM 1243 C C . LEU A 1 153 ? -9.385 -9.417 -13.345 1.00 95.38 153 LEU A C 1
ATOM 1245 O O . LEU A 1 153 ? -8.274 -9.481 -13.858 1.00 95.38 153 LEU A O 1
ATOM 1249 N N . LYS A 1 154 ? -10.524 -9.555 -14.029 1.00 96.12 154 LYS A N 1
ATOM 1250 C CA . LYS A 1 154 ? -10.572 -9.822 -15.466 1.00 96.12 154 LYS A CA 1
ATOM 1251 C C . LYS A 1 154 ? -9.958 -8.682 -16.284 1.00 96.12 154 LYS A C 1
ATOM 1253 O O . LYS A 1 154 ? -9.134 -8.936 -17.151 1.00 96.12 154 LYS A O 1
ATOM 1258 N N . GLU A 1 155 ? -10.273 -7.429 -15.953 1.00 94.88 155 GLU A N 1
ATOM 1259 C CA . GLU A 1 155 ? -9.649 -6.256 -16.589 1.00 94.88 155 GLU A CA 1
ATOM 1260 C C . GLU A 1 155 ? -8.116 -6.260 -16.420 1.00 94.88 155 GLU A C 1
ATOM 1262 O O . GLU A 1 155 ? -7.378 -5.969 -17.361 1.00 94.88 155 GLU A O 1
ATOM 1267 N N . LEU A 1 156 ? -7.619 -6.612 -15.227 1.00 95.38 156 LEU A N 1
ATOM 1268 C CA . LEU A 1 156 ? -6.179 -6.720 -14.966 1.00 95.38 156 LEU A CA 1
ATOM 1269 C C . LEU A 1 156 ? -5.527 -7.876 -15.736 1.00 95.38 156 LEU A C 1
ATOM 1271 O O . LEU A 1 156 ? -4.392 -7.727 -16.186 1.00 95.38 156 LEU A O 1
ATOM 1275 N N . GLU A 1 157 ? -6.214 -9.009 -15.860 1.00 96.06 157 GLU A N 1
ATOM 1276 C CA . GLU A 1 157 ? -5.748 -10.184 -16.602 1.00 96.06 157 GLU A CA 1
ATOM 1277 C C . GLU A 1 157 ? -5.643 -9.887 -18.102 1.00 96.06 157 GLU A C 1
ATOM 1279 O O . GLU A 1 157 ? -4.578 -10.082 -18.685 1.00 96.06 157 GLU A O 1
ATOM 1284 N N . GLU A 1 158 ? -6.684 -9.300 -18.697 1.00 95.31 158 GLU A N 1
ATOM 1285 C CA . GLU A 1 158 ? -6.694 -8.884 -20.106 1.00 95.31 158 GLU A CA 1
ATOM 1286 C C . GLU A 1 158 ? -5.581 -7.863 -20.403 1.00 95.31 158 GLU A C 1
ATOM 1288 O O . GLU A 1 158 ? -4.890 -7.944 -21.423 1.00 95.31 158 GLU A O 1
ATOM 1293 N N . ALA A 1 159 ? -5.345 -6.910 -19.494 1.00 93.50 159 ALA A N 1
ATOM 1294 C CA . ALA A 1 159 ? -4.236 -5.970 -19.629 1.00 93.50 159 ALA A CA 1
ATOM 1295 C C . ALA A 1 159 ? -2.868 -6.664 -19.535 1.00 93.50 159 ALA A C 1
ATOM 1297 O O . ALA A 1 159 ? -1.945 -6.332 -20.283 1.00 93.50 159 ALA A O 1
ATOM 1298 N N . PHE A 1 160 ? -2.716 -7.638 -18.636 1.00 94.69 160 PHE A N 1
ATOM 1299 C CA . PHE A 1 160 ? -1.474 -8.394 -18.510 1.00 94.69 160 PHE A CA 1
ATOM 1300 C C . PHE A 1 160 ? -1.198 -9.264 -19.737 1.00 94.69 160 PHE A C 1
ATOM 1302 O O . PHE A 1 160 ? -0.052 -9.327 -20.184 1.00 94.69 160 PHE A O 1
ATOM 1309 N N . GLU A 1 161 ? -2.225 -9.858 -20.340 1.00 94.50 161 GLU A N 1
ATOM 1310 C CA . GLU A 1 161 ? -2.106 -10.621 -21.583 1.00 94.50 161 GLU A CA 1
ATOM 1311 C C . GLU A 1 161 ? -1.636 -9.738 -22.750 1.00 94.50 161 GLU A C 1
ATOM 1313 O O . GLU A 1 161 ? -0.655 -10.075 -23.418 1.00 94.50 161 GLU A O 1
ATOM 13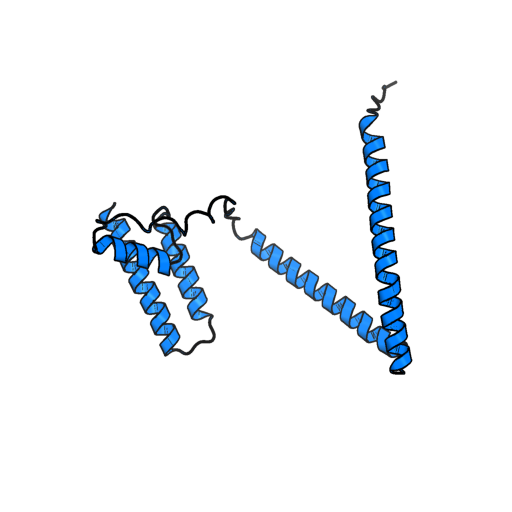18 N N . LYS A 1 162 ? -2.247 -8.557 -22.939 1.00 91.44 162 LYS A N 1
ATOM 1319 C CA . LYS A 1 162 ? -1.830 -7.591 -23.975 1.00 91.44 162 LYS A CA 1
ATOM 1320 C C . LYS A 1 162 ? -0.369 -7.169 -23.816 1.00 91.44 162 LYS A C 1
ATOM 1322 O O . LYS A 1 162 ? 0.379 -7.124 -24.792 1.00 91.44 162 LYS A O 1
ATOM 1327 N N . VAL A 1 163 ? 0.060 -6.893 -22.584 1.00 90.88 163 VAL A N 1
ATOM 1328 C CA . VAL A 1 163 ? 1.455 -6.523 -22.310 1.00 90.88 163 VAL A CA 1
ATOM 1329 C C . VAL A 1 163 ? 2.401 -7.712 -22.501 1.00 90.88 163 VAL A C 1
ATOM 1331 O O . VAL A 1 163 ? 3.495 -7.547 -23.037 1.00 90.88 163 VAL A O 1
ATOM 1334 N N . THR A 1 164 ? 1.988 -8.921 -22.123 1.00 91.19 164 THR A N 1
ATOM 1335 C CA . THR A 1 164 ? 2.775 -10.145 -22.341 1.00 91.19 164 THR A CA 1
ATOM 1336 C C . THR A 1 164 ? 3.007 -10.388 -23.828 1.00 91.19 164 THR A C 1
ATOM 1338 O O . THR A 1 164 ? 4.143 -10.635 -24.236 1.00 91.19 164 THR A O 1
ATOM 1341 N N . LYS A 1 165 ? 1.960 -10.231 -24.647 1.00 89.69 165 LYS A N 1
ATOM 1342 C CA . LYS A 1 165 ? 2.051 -10.334 -26.104 1.00 89.69 165 LYS A CA 1
ATOM 1343 C C . LYS A 1 165 ? 3.048 -9.322 -26.679 1.00 89.69 165 LYS A C 1
ATOM 1345 O O . LYS A 1 165 ? 3.940 -9.714 -27.428 1.00 89.69 165 LYS A O 1
ATOM 1350 N N . TYR A 1 166 ? 2.989 -8.068 -26.229 1.00 88.06 166 TYR A N 1
ATOM 1351 C CA . TYR A 1 166 ? 3.951 -7.031 -26.619 1.00 88.06 166 TYR A CA 1
ATOM 1352 C C . TYR A 1 166 ? 5.411 -7.414 -26.323 1.00 88.06 166 TYR A C 1
ATOM 1354 O O . TYR A 1 166 ? 6.275 -7.217 -27.173 1.00 88.06 166 TYR A O 1
ATOM 1362 N N . TYR A 1 167 ? 5.715 -7.994 -25.155 1.00 86.44 167 TYR A N 1
ATOM 1363 C CA . TYR A 1 167 ? 7.081 -8.462 -24.871 1.00 86.44 167 TYR A CA 1
ATOM 1364 C C . TYR A 1 167 ? 7.472 -9.693 -25.696 1.00 86.44 167 TYR A C 1
ATOM 1366 O O . TYR A 1 167 ? 8.642 -9.822 -26.044 1.00 86.44 167 TYR A O 1
ATOM 1374 N N . SER A 1 168 ? 6.524 -10.579 -26.015 1.00 84.62 168 SER A N 1
ATOM 1375 C CA . SER A 1 168 ? 6.795 -11.777 -26.820 1.00 84.62 168 SER A CA 1
ATOM 1376 C C . SER A 1 168 ? 7.092 -11.469 -28.289 1.00 84.62 168 SER A C 1
ATOM 1378 O O . SER A 1 168 ? 7.923 -12.138 -28.883 1.00 84.62 168 SER A O 1
ATOM 1380 N N . GLU A 1 169 ? 6.466 -10.437 -28.858 1.00 81.00 169 GLU A N 1
ATOM 1381 C CA . GLU A 1 169 ? 6.691 -10.005 -30.248 1.00 81.00 169 GLU A CA 1
ATOM 1382 C C . GLU A 1 169 ? 7.969 -9.167 -30.410 1.00 81.00 169 GLU A C 1
ATOM 1384 O O . GLU A 1 169 ? 8.447 -8.958 -31.524 1.00 81.00 169 GLU A O 1
ATOM 1389 N N . ARG A 1 170 ? 8.518 -8.669 -29.296 1.00 68.06 170 ARG A N 1
ATOM 1390 C CA . ARG A 1 170 ? 9.728 -7.836 -29.245 1.00 68.06 170 ARG A CA 1
ATOM 1391 C C . ARG A 1 170 ? 10.984 -8.605 -28.810 1.00 68.06 170 ARG A C 1
ATOM 1393 O O . ARG A 1 170 ? 12.057 -8.004 -28.757 1.00 68.06 170 ARG A O 1
ATOM 1400 N N . SER A 1 171 ? 10.820 -9.876 -28.438 1.00 51.81 171 SER A N 1
ATOM 1401 C CA . SER A 1 171 ? 11.872 -10.844 -28.095 1.00 51.81 171 SER A CA 1
ATOM 1402 C C . SER A 1 171 ? 12.370 -11.574 -29.334 1.00 51.81 171 SER A C 1
ATOM 1404 O O . SER A 1 171 ? 13.510 -12.080 -29.237 1.00 51.81 171 SER A O 1
#

Foldseek 3Di:
DDDDPDDPVPVVVVVVVVVVVVVVVVVVVVVVVVVVVVVVVVCVVVVPDPVVVVVVVVVVVVVVVVVVVVVVVVVVVVVVDPDPDPDPPPPPPPPPDPDDDDDPPLVVLLVVLCVLLVHDLPDDLVVSVVSLVVQLVVLVPDPDDPVVSVVSNVSSVVSNVSNVVVVVVVD

Secondary structure (DSSP, 8-state):
-------THHHHHHHHHHHHHHHHHHHHHHHHHHHHHHHHHHHHHTT--GGGHHHHHHHHHHHHHHHHHHHHHHHHHHHSS------TTTTSSSS-----S---HHHHHHHHHHHHTT--TTS-HHHHHHHHHHHHHHHHHS---HHHHHHHHHHHHHHHHHHHHHHHH--

Radius of gyration: 29.31 Å; chains: 1; bounding box: 74×40×77 Å